Protein AF-A0A969GDZ3-F1 (afdb_monomer)

Radius of gyration: 15.47 Å; Cα contacts (8 Å, |Δi|>4): 124; chains: 1; bounding box: 31×36×51 Å

Structure (mmCIF, N/CA/C/O backbone):
data_AF-A0A969GDZ3-F1
#
_entry.id   AF-A0A969GDZ3-F1
#
loop_
_atom_site.group_PDB
_atom_site.id
_atom_site.type_symbol
_atom_site.label_atom_id
_atom_site.label_alt_id
_atom_site.label_comp_id
_atom_site.label_asym_id
_atom_site.label_entity_id
_atom_site.label_seq_id
_atom_site.pdbx_PDB_ins_code
_atom_site.Cartn_x
_atom_site.Cartn_y
_atom_site.Cartn_z
_atom_site.occupancy
_atom_site.B_iso_or_equiv
_atom_site.auth_seq_id
_atom_site.auth_comp_id
_atom_site.auth_asym_id
_atom_site.auth_atom_id
_atom_site.pdbx_PDB_model_num
ATOM 1 N N . MET A 1 1 ? 4.540 22.824 1.347 1.00 36.75 1 MET A N 1
ATOM 2 C CA . MET A 1 1 ? 3.852 21.680 0.710 1.00 36.75 1 MET A CA 1
ATOM 3 C C . MET A 1 1 ? 4.110 20.462 1.583 1.00 36.75 1 MET A C 1
ATOM 5 O O . MET A 1 1 ? 5.051 19.730 1.317 1.00 36.75 1 MET A O 1
ATOM 9 N N . SER A 1 2 ? 3.352 20.321 2.676 1.00 33.53 2 SER A N 1
ATOM 10 C CA . SER A 1 2 ? 3.356 19.092 3.480 1.00 33.53 2 SER A CA 1
ATOM 11 C C . SER A 1 2 ? 2.647 18.042 2.628 1.00 33.53 2 SER A C 1
ATOM 13 O O . SER A 1 2 ? 1.473 18.196 2.288 1.00 33.53 2 SER A O 1
ATOM 15 N N . ARG A 1 3 ? 3.418 17.085 2.109 1.00 42.03 3 ARG A N 1
ATOM 16 C CA . ARG A 1 3 ? 2.861 15.920 1.429 1.00 42.03 3 ARG A CA 1
ATOM 17 C C . ARG A 1 3 ? 2.648 14.895 2.525 1.00 42.03 3 ARG A C 1
ATOM 19 O O . ARG A 1 3 ? 3.624 14.388 3.069 1.00 42.03 3 ARG A O 1
ATOM 26 N N . ASN A 1 4 ? 1.383 14.655 2.852 1.00 40.38 4 ASN A N 1
ATOM 27 C CA . ASN A 1 4 ? 0.935 13.611 3.764 1.00 40.38 4 ASN A CA 1
ATOM 28 C C . ASN A 1 4 ? 1.314 12.241 3.184 1.00 40.38 4 ASN A C 1
ATOM 30 O O . ASN A 1 4 ? 0.506 11.565 2.554 1.00 40.38 4 ASN A O 1
ATOM 34 N N . GLY A 1 5 ? 2.577 11.854 3.331 1.00 44.28 5 GLY A N 1
ATOM 35 C CA . GLY A 1 5 ? 3.066 10.559 2.897 1.00 44.28 5 GLY A CA 1
ATOM 36 C C . GLY A 1 5 ? 2.636 9.498 3.893 1.00 44.28 5 GLY A C 1
ATOM 37 O O . GLY A 1 5 ? 3.384 9.162 4.804 1.00 44.28 5 GLY A O 1
ATOM 38 N N . VAL A 1 6 ? 1.422 8.974 3.742 1.00 51.34 6 VAL A N 1
ATOM 39 C CA . VAL A 1 6 ? 1.002 7.776 4.472 1.00 51.34 6 VAL A CA 1
ATOM 40 C C . VAL A 1 6 ? 1.791 6.588 3.929 1.00 51.34 6 VAL A C 1
ATOM 42 O O . VAL A 1 6 ? 1.419 5.987 2.922 1.00 51.34 6 VAL A O 1
ATOM 45 N N . PHE A 1 7 ? 2.874 6.235 4.613 1.00 51.66 7 PHE A N 1
ATOM 46 C CA . PHE A 1 7 ? 3.711 5.091 4.263 1.00 51.66 7 PHE A CA 1
ATOM 47 C C . PHE A 1 7 ? 3.057 3.763 4.650 1.00 51.66 7 PHE A C 1
ATOM 49 O O . PHE A 1 7 ? 3.423 3.131 5.635 1.00 51.66 7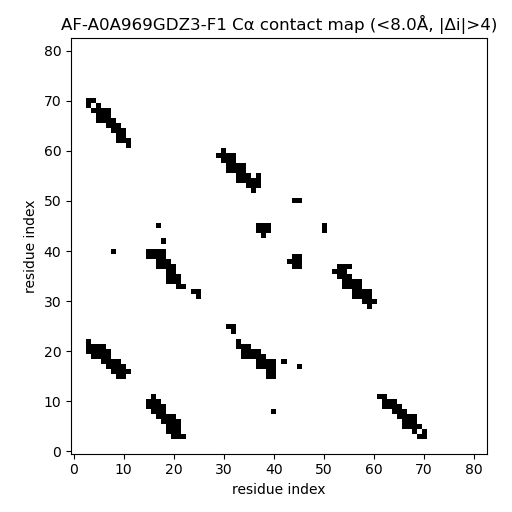 PHE A O 1
ATOM 56 N N . CYS A 1 8 ? 2.114 3.310 3.831 1.00 53.62 8 CYS A N 1
ATOM 57 C CA . CYS A 1 8 ? 1.446 2.028 4.018 1.00 53.62 8 CYS A CA 1
ATOM 58 C C . CYS A 1 8 ? 2.406 0.865 3.749 1.00 53.62 8 CYS A C 1
ATOM 60 O O . CYS A 1 8 ? 2.836 0.691 2.611 1.00 53.62 8 CYS A O 1
ATOM 62 N N . ASN A 1 9 ? 2.696 0.053 4.768 1.00 52.12 9 ASN A N 1
ATOM 63 C CA . ASN A 1 9 ? 3.510 -1.149 4.629 1.00 52.12 9 ASN A CA 1
ATOM 64 C C . ASN A 1 9 ? 2.705 -2.359 4.111 1.00 52.12 9 ASN A C 1
ATOM 66 O O . ASN A 1 9 ? 2.017 -3.019 4.884 1.00 52.12 9 ASN A O 1
ATOM 70 N N . PHE A 1 10 ? 2.825 -2.702 2.825 1.00 56.66 10 PHE A N 1
ATOM 71 C CA . PHE A 1 10 ? 2.169 -3.892 2.260 1.00 56.66 10 PHE A CA 1
ATOM 72 C C . PHE A 1 10 ? 3.109 -5.095 2.261 1.00 56.66 10 PHE A C 1
ATOM 74 O O . PHE A 1 10 ? 4.150 -5.069 1.607 1.00 56.66 10 PHE A O 1
ATOM 81 N N . THR A 1 11 ? 2.730 -6.169 2.958 1.00 51.97 11 THR A N 1
ATOM 82 C CA . THR A 1 11 ? 3.480 -7.433 2.957 1.00 51.97 11 THR A CA 1
ATOM 83 C C . THR A 1 11 ? 2.814 -8.414 1.989 1.00 51.97 11 THR A C 1
ATOM 85 O O . THR A 1 11 ? 1.857 -9.083 2.360 1.00 51.97 11 THR A O 1
ATOM 88 N N . SER A 1 12 ? 3.290 -8.509 0.741 1.00 51.12 12 SER A N 1
ATOM 89 C CA . SER A 1 12 ? 2.794 -9.521 -0.221 1.00 51.12 12 SER A CA 1
ATOM 90 C C . SER A 1 12 ? 3.441 -10.904 -0.025 1.00 51.12 12 SER A C 1
ATOM 92 O O . SER A 1 12 ? 2.971 -11.906 -0.561 1.00 51.12 12 SER A O 1
ATOM 94 N N . SER A 1 13 ? 4.527 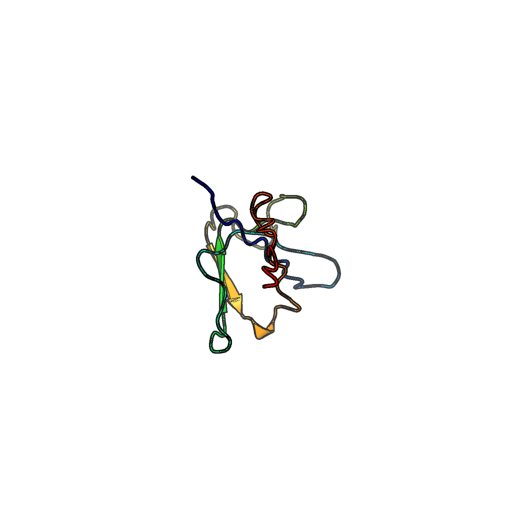-10.956 0.753 1.00 52.00 13 SER A N 1
ATOM 95 C CA . SER A 1 13 ? 5.335 -12.125 1.117 1.00 52.00 13 SER A CA 1
ATOM 96 C C . SER A 1 13 ? 6.097 -11.781 2.406 1.00 52.00 13 SER A C 1
ATOM 98 O O . SER A 1 13 ? 6.482 -10.619 2.545 1.00 52.00 13 SER A O 1
ATOM 100 N N . PRO A 1 14 ? 6.353 -12.722 3.342 1.00 52.75 14 PRO A N 1
ATOM 101 C CA . PRO A 1 14 ? 6.820 -12.451 4.716 1.00 52.75 14 PRO A CA 1
ATOM 102 C C . PRO A 1 14 ? 8.123 -11.638 4.883 1.00 52.75 14 PRO A C 1
ATOM 104 O O . PRO A 1 14 ? 8.551 -11.415 6.011 1.00 52.75 14 PRO A O 1
ATOM 107 N N . LYS A 1 15 ? 8.778 -11.200 3.800 1.00 54.69 15 LYS A N 1
ATOM 108 C CA . LYS A 1 15 ? 10.035 -10.437 3.826 1.00 54.69 15 LYS A CA 1
ATOM 109 C C . LYS A 1 15 ? 10.047 -9.131 3.023 1.00 54.69 15 LYS A C 1
ATOM 111 O O . LYS A 1 15 ? 11.083 -8.474 3.029 1.00 54.69 15 LYS A O 1
ATOM 116 N N . GLN A 1 16 ? 8.978 -8.749 2.315 1.00 66.00 16 GLN A N 1
ATOM 117 C CA . GLN A 1 16 ? 9.004 -7.533 1.487 1.00 66.00 16 GLN A CA 1
ATOM 118 C C . GLN A 1 16 ? 7.853 -6.588 1.801 1.00 66.00 16 GLN A C 1
ATOM 120 O O . GLN A 1 16 ? 6.689 -6.898 1.573 1.00 66.00 16 GLN A O 1
ATOM 125 N N . SER A 1 17 ? 8.254 -5.425 2.298 1.00 77.00 17 SER A N 1
ATOM 126 C CA . SER A 1 17 ? 7.424 -4.295 2.670 1.00 77.00 17 SER A CA 1
ATOM 127 C C . SER A 1 17 ? 7.483 -3.236 1.579 1.00 77.00 17 SER A C 1
ATOM 129 O O . SER A 1 17 ? 8.572 -2.761 1.243 1.00 77.00 17 SER A O 1
ATOM 131 N N . VAL A 1 18 ? 6.328 -2.870 1.031 1.00 84.62 18 VAL A N 1
ATOM 132 C CA . VAL A 1 18 ? 6.187 -1.720 0.127 1.00 84.62 18 VAL A CA 1
ATOM 133 C C . VAL A 1 18 ? 5.836 -0.492 0.948 1.00 84.62 18 VAL A C 1
ATOM 135 O O . VAL A 1 18 ? 5.079 -0.631 1.887 1.00 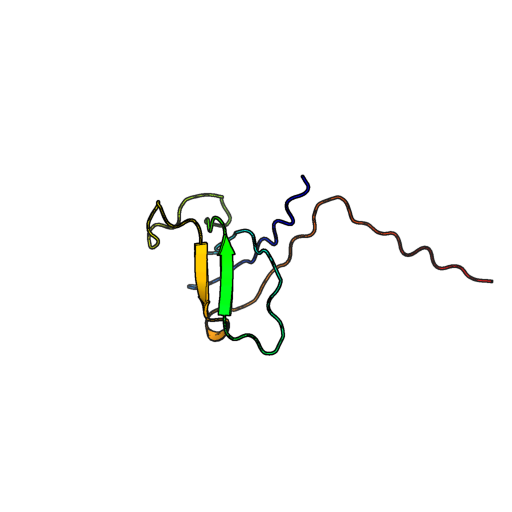84.62 18 VAL A O 1
ATOM 138 N N . ALA A 1 19 ? 6.347 0.679 0.600 1.00 85.88 19 ALA A N 1
ATOM 139 C CA . ALA A 1 19 ? 5.992 1.962 1.180 1.00 85.88 19 ALA A CA 1
ATOM 140 C C . ALA A 1 19 ? 5.683 2.948 0.044 1.00 85.88 19 ALA A C 1
ATOM 142 O O . ALA A 1 19 ? 6.279 2.873 -1.029 1.00 85.88 19 ALA A O 1
ATOM 143 N N . GLY A 1 20 ? 4.759 3.875 0.254 1.00 87.06 20 GLY A N 1
ATOM 144 C CA . GLY A 1 20 ? 4.393 4.872 -0.750 1.00 87.06 20 GLY A CA 1
ATOM 145 C C . GLY A 1 20 ? 3.558 5.975 -0.130 1.00 87.06 20 GLY A C 1
ATOM 146 O O . GLY A 1 20 ? 3.462 6.050 1.086 1.00 87.06 20 GLY A O 1
ATOM 147 N N . GLU A 1 21 ? 2.977 6.829 -0.957 1.00 86.75 21 GLU A N 1
ATOM 148 C CA . GLU A 1 21 ? 2.083 7.901 -0.518 1.00 86.75 21 GLU A CA 1
ATOM 149 C C . GLU A 1 21 ? 0.643 7.537 -0.902 1.00 86.75 21 GLU A C 1
ATOM 151 O O . GLU A 1 21 ? 0.422 6.881 -1.922 1.00 86.75 21 GLU A O 1
ATOM 156 N N . VAL A 1 22 ? -0.346 7.957 -0.112 1.00 86.50 22 VAL A N 1
ATOM 157 C CA . VAL A 1 22 ? -1.765 7.828 -0.480 1.00 86.50 22 VAL A CA 1
ATOM 158 C C . VAL A 1 22 ? -2.443 9.186 -0.348 1.00 86.50 22 VAL A C 1
ATOM 160 O O . VAL A 1 22 ? -2.158 9.930 0.587 1.00 86.50 22 VAL A O 1
ATOM 163 N N . ASP A 1 23 ? -3.326 9.510 -1.290 1.00 85.12 23 ASP A N 1
ATOM 164 C CA . ASP A 1 23 ? -4.074 10.774 -1.257 1.00 85.12 23 ASP A CA 1
ATOM 165 C C . ASP A 1 23 ? -5.155 10.751 -0.155 1.00 85.12 23 ASP A C 1
ATOM 167 O O . ASP A 1 23 ? -5.352 11.733 0.559 1.00 85.12 23 ASP A O 1
ATOM 171 N N . GLU A 1 24 ? -5.841 9.615 0.002 1.00 84.38 24 GLU A N 1
ATOM 172 C CA . GLU A 1 24 ? -6.890 9.381 1.001 1.00 84.38 24 GLU A CA 1
ATOM 173 C C . GLU A 1 24 ? -6.729 7.969 1.581 1.00 84.38 24 GLU A C 1
ATOM 175 O O . GLU A 1 24 ? -6.417 7.016 0.859 1.00 84.38 24 GLU A O 1
ATOM 180 N N . LEU A 1 25 ? -6.929 7.828 2.894 1.00 85.44 25 LEU A N 1
ATOM 181 C CA . LEU A 1 25 ? -6.947 6.518 3.543 1.00 85.44 25 LEU A CA 1
ATOM 182 C C . LEU A 1 25 ? -8.199 5.732 3.119 1.00 85.44 25 LEU A C 1
ATOM 184 O O . LEU A 1 25 ? -9.285 6.312 3.066 1.00 85.44 25 LEU A O 1
ATOM 188 N N . PRO A 1 26 ? -8.083 4.415 2.874 1.00 87.12 26 PRO A N 1
ATOM 189 C CA . PRO A 1 26 ? -9.229 3.598 2.504 1.00 87.12 26 PRO A CA 1
ATOM 190 C C . PRO A 1 26 ? -10.258 3.563 3.637 1.00 87.12 26 PRO A C 1
ATOM 192 O O . PRO A 1 26 ? -9.922 3.406 4.814 1.00 87.12 26 PRO A O 1
ATOM 195 N N . LYS A 1 27 ? -11.532 3.677 3.270 1.00 90.00 27 LYS A N 1
ATOM 196 C CA . LYS A 1 27 ? -12.672 3.518 4.175 1.00 90.00 27 LYS A CA 1
ATOM 197 C C . LYS A 1 27 ? -12.976 2.038 4.366 1.00 90.00 27 LYS A C 1
ATOM 199 O O . LYS A 1 27 ? -12.592 1.193 3.565 1.00 90.00 27 LYS A O 1
ATOM 204 N N . ALA A 1 28 ? -13.754 1.722 5.400 1.00 86.75 28 ALA A N 1
ATOM 205 C CA . ALA A 1 28 ? -14.159 0.345 5.698 1.00 86.75 28 ALA A CA 1
ATOM 206 C C . ALA A 1 28 ? -14.941 -0.343 4.557 1.00 86.75 28 ALA A C 1
ATOM 208 O O . ALA A 1 28 ? -15.030 -1.566 4.527 1.00 86.75 28 ALA A O 1
ATOM 209 N N . THR A 1 29 ? -15.523 0.431 3.637 1.00 92.62 29 THR A N 1
ATOM 210 C CA . THR A 1 29 ? -16.261 -0.068 2.466 1.00 92.62 29 THR A CA 1
ATOM 211 C C . THR A 1 29 ? -15.392 -0.257 1.227 1.00 92.62 29 THR A C 1
ATOM 213 O O . THR A 1 29 ? -15.857 -0.830 0.240 1.00 92.62 29 THR A O 1
ATOM 216 N N . ASP A 1 30 ? -14.162 0.253 1.243 1.00 92.12 30 ASP A N 1
ATOM 217 C CA . ASP A 1 30 ? -13.281 0.192 0.088 1.00 92.12 30 ASP A CA 1
ATOM 218 C C . ASP A 1 30 ? -12.647 -1.195 -0.009 1.00 92.12 30 ASP A C 1
ATOM 220 O O . ASP A 1 30 ? -12.349 -1.849 0.987 1.00 92.12 30 ASP A O 1
ATOM 224 N N . ASN A 1 31 ? -12.437 -1.659 -1.240 1.00 93.94 31 ASN A N 1
ATOM 225 C CA . ASN A 1 31 ? -11.826 -2.966 -1.517 1.00 93.94 31 ASN A CA 1
ATOM 226 C C . ASN A 1 31 ? -10.406 -2.843 -2.084 1.00 93.94 31 ASN A C 1
ATOM 228 O O . ASN A 1 31 ? -9.722 -3.848 -2.299 1.00 93.94 31 ASN A O 1
ATOM 232 N N . ILE A 1 32 ? -9.967 -1.613 -2.343 1.00 93.12 32 ILE A N 1
ATOM 233 C CA . ILE A 1 32 ? -8.692 -1.292 -2.970 1.00 93.12 32 ILE A CA 1
ATOM 234 C C . ILE A 1 32 ? -8.036 -0.105 -2.271 1.00 93.12 32 ILE A C 1
ATOM 236 O O . ILE A 1 32 ? -8.707 0.713 -1.649 1.00 93.12 32 ILE A O 1
ATOM 240 N N . ILE A 1 33 ? -6.724 -0.001 -2.429 1.00 89.56 33 ILE A N 1
ATOM 241 C CA . ILE A 1 33 ? -5.924 1.154 -2.033 1.00 89.56 33 ILE A CA 1
ATOM 242 C C . ILE A 1 33 ? -5.077 1.601 -3.220 1.00 89.56 33 ILE A C 1
ATOM 244 O O . ILE A 1 33 ? -4.509 0.773 -3.937 1.00 89.56 33 ILE A O 1
ATOM 248 N N . VAL A 1 34 ? -5.019 2.913 -3.440 1.00 91.56 34 VAL A N 1
ATOM 249 C CA . VAL A 1 34 ? -4.203 3.527 -4.488 1.00 91.56 34 VAL A CA 1
ATOM 250 C C . VAL A 1 34 ? -2.962 4.113 -3.838 1.00 91.56 34 VAL A C 1
ATOM 252 O O . VAL A 1 34 ? -3.062 4.960 -2.956 1.00 91.56 34 VAL A O 1
ATOM 255 N N . VAL A 1 35 ? -1.799 3.655 -4.283 1.00 90.56 35 VAL A N 1
ATOM 256 C CA . VAL A 1 35 ? -0.496 4.044 -3.746 1.00 90.56 35 VAL A CA 1
ATOM 257 C C . VAL A 1 35 ? 0.288 4.765 -4.827 1.00 90.56 35 VAL A C 1
ATOM 259 O O . VAL A 1 35 ? 0.370 4.305 -5.966 1.00 90.56 35 VAL A O 1
ATOM 262 N N . ILE A 1 36 ? 0.870 5.896 -4.461 1.00 91.00 36 ILE A N 1
ATOM 263 C CA . ILE A 1 36 ? 1.656 6.774 -5.319 1.00 91.00 36 ILE A CA 1
ATOM 264 C C . ILE A 1 36 ? 3.129 6.584 -4.980 1.00 91.00 36 ILE A C 1
ATOM 266 O O . ILE A 1 36 ? 3.498 6.508 -3.806 1.00 91.00 36 ILE A O 1
ATOM 270 N N . ASN A 1 37 ? 3.968 6.515 -6.014 1.00 90.12 37 ASN A N 1
ATOM 271 C CA . ASN A 1 37 ? 5.411 6.296 -5.897 1.00 90.12 37 ASN A CA 1
ATOM 272 C C . ASN A 1 37 ? 5.755 5.096 -4.990 1.00 90.12 37 ASN A C 1
ATOM 274 O O . ASN A 1 37 ? 6.461 5.278 -3.991 1.00 90.12 37 ASN A O 1
ATOM 278 N N . PRO A 1 38 ? 5.240 3.884 -5.279 1.00 89.31 38 PRO A N 1
ATOM 279 C CA . PRO A 1 38 ? 5.483 2.719 -4.440 1.00 89.31 38 PRO A CA 1
ATOM 280 C C . PRO A 1 38 ? 6.945 2.270 -4.533 1.00 89.31 38 PRO A C 1
ATOM 282 O O . PRO A 1 38 ? 7.490 2.077 -5.617 1.00 89.31 38 PRO A O 1
ATOM 285 N N . ARG A 1 39 ? 7.579 2.081 -3.378 1.00 88.19 39 ARG A N 1
ATOM 286 C CA . ARG A 1 39 ? 8.992 1.704 -3.221 1.00 88.19 39 ARG A CA 1
ATOM 287 C C . ARG A 1 39 ? 9.095 0.597 -2.184 1.00 88.19 39 ARG A C 1
ATOM 289 O O . ARG A 1 39 ? 8.154 0.359 -1.436 1.00 88.19 39 ARG A O 1
ATOM 296 N N . THR A 1 40 ? 10.223 -0.086 -2.075 1.00 86.38 40 THR A N 1
ATOM 297 C CA . THR A 1 40 ? 10.485 -0.899 -0.881 1.00 86.38 40 THR A CA 1
ATOM 298 C C . THR A 1 40 ? 10.576 0.003 0.354 1.00 86.38 40 THR A C 1
ATOM 300 O O . THR A 1 40 ? 10.821 1.205 0.238 1.00 86.38 40 THR A O 1
ATOM 303 N N . LYS A 1 41 ? 10.443 -0.565 1.558 1.00 78.38 41 LYS A N 1
ATOM 304 C CA . LYS A 1 41 ? 10.684 0.166 2.818 1.00 78.38 41 LYS A CA 1
ATOM 305 C C . LYS A 1 41 ? 12.064 0.847 2.867 1.00 78.38 41 LYS A C 1
ATOM 307 O O . LYS A 1 41 ? 12.187 1.922 3.440 1.00 78.38 41 LYS A O 1
ATOM 312 N N . ASP A 1 42 ? 13.066 0.267 2.205 1.00 81.06 42 ASP A N 1
ATOM 313 C CA . ASP A 1 42 ? 14.418 0.836 2.083 1.00 81.06 42 ASP A CA 1
ATOM 314 C C . ASP A 1 42 ? 14.532 1.919 0.988 1.00 81.06 42 ASP A C 1
ATOM 316 O O . ASP A 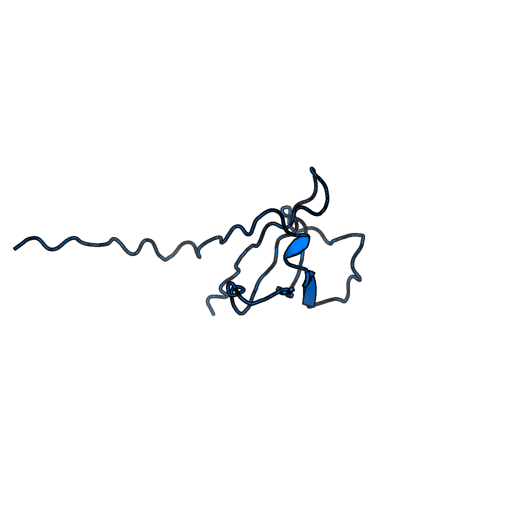1 42 ? 15.620 2.425 0.719 1.00 81.06 42 ASP A O 1
ATOM 320 N N . GLY A 1 43 ? 13.429 2.249 0.310 1.00 83.31 43 GLY A N 1
ATOM 321 C CA . GLY A 1 43 ? 13.357 3.276 -0.726 1.00 83.31 43 GLY A CA 1
ATOM 322 C C . GLY A 1 43 ? 13.811 2.838 -2.120 1.00 83.31 43 GLY A C 1
ATOM 323 O O . GLY A 1 43 ? 14.001 3.704 -2.969 1.00 83.31 43 GLY A O 1
ATOM 324 N N . LYS A 1 44 ? 13.983 1.534 -2.371 1.00 86.75 44 LYS A N 1
ATOM 325 C CA . LYS A 1 44 ? 14.370 0.992 -3.688 1.00 86.75 44 LYS A CA 1
ATOM 326 C C . LYS A 1 44 ? 13.150 0.725 -4.566 1.00 86.75 44 LYS A C 1
ATOM 328 O O . LYS A 1 44 ? 12.052 0.518 -4.057 1.00 86.75 44 LYS A O 1
ATOM 333 N N . ASP A 1 45 ? 13.362 0.637 -5.871 1.00 86.31 45 ASP A N 1
ATOM 334 C CA . ASP A 1 45 ? 12.309 0.261 -6.814 1.00 86.31 45 ASP A CA 1
ATOM 335 C C . ASP A 1 45 ? 11.809 -1.173 -6.585 1.00 86.31 45 ASP A C 1
ATOM 337 O O . ASP A 1 45 ? 12.547 -2.077 -6.170 1.00 86.31 45 ASP A O 1
ATOM 341 N N . LEU A 1 46 ? 10.531 -1.391 -6.890 1.00 86.88 46 LEU A N 1
ATOM 342 C CA . LEU A 1 46 ? 9.907 -2.707 -6.851 1.00 86.88 46 LEU A CA 1
ATOM 343 C C . LEU A 1 46 ? 10.193 -3.448 -8.158 1.00 86.88 46 LEU A C 1
ATOM 345 O O . LEU A 1 46 ? 9.618 -3.135 -9.188 1.00 86.88 46 LEU A O 1
ATOM 349 N N . HIS A 1 47 ? 11.034 -4.480 -8.102 1.00 87.25 47 HIS A N 1
ATOM 350 C CA . HIS A 1 47 ? 11.458 -5.270 -9.271 1.00 87.25 47 HIS A CA 1
ATOM 351 C C . HIS A 1 47 ? 10.325 -5.954 -10.065 1.00 87.25 47 HIS A C 1
ATOM 353 O O . HIS A 1 47 ? 10.564 -6.452 -11.160 1.00 87.25 47 HIS A O 1
ATOM 359 N N . TYR A 1 48 ? 9.119 -6.038 -9.501 1.00 86.00 48 TYR A N 1
ATOM 360 C CA . TYR A 1 48 ? 7.939 -6.653 -10.118 1.00 86.00 48 TYR A CA 1
ATOM 361 C C . TYR A 1 48 ? 6.904 -5.626 -10.607 1.00 86.00 48 TYR A C 1
ATOM 363 O O . TYR A 1 48 ? 5.816 -6.012 -11.034 1.00 86.00 48 TYR A O 1
ATOM 371 N N . ILE A 1 49 ? 7.213 -4.331 -10.515 1.00 88.31 49 ILE A N 1
ATOM 372 C CA . ILE A 1 49 ? 6.389 -3.235 -11.027 1.00 88.31 49 ILE A CA 1
ATOM 373 C C . ILE A 1 49 ? 7.190 -2.507 -12.101 1.00 88.31 49 ILE A C 1
ATOM 375 O O . ILE A 1 49 ? 8.411 -2.407 -12.019 1.00 88.31 49 ILE A O 1
ATOM 379 N N . ASP A 1 50 ? 6.497 -2.015 -13.122 1.00 90.31 50 ASP A N 1
ATOM 380 C CA . ASP A 1 50 ? 7.113 -1.195 -14.157 1.00 90.31 50 ASP A CA 1
ATOM 381 C C . ASP A 1 50 ? 7.721 0.085 -13.554 1.00 90.31 50 ASP A C 1
ATOM 383 O O . ASP A 1 50 ? 7.066 0.782 -12.778 1.00 90.31 50 ASP A O 1
ATOM 387 N N . HIS A 1 51 ? 8.957 0.420 -13.932 1.00 85.69 51 HIS A N 1
ATOM 388 C CA . HIS A 1 51 ? 9.669 1.596 -13.416 1.00 85.69 51 HIS A CA 1
ATOM 389 C C . HIS A 1 51 ? 8.986 2.932 -13.756 1.00 85.69 51 HIS A C 1
ATOM 391 O O . HIS A 1 51 ? 9.235 3.938 -13.097 1.00 85.69 51 HIS A O 1
ATOM 397 N N . SER A 1 52 ? 8.131 2.964 -14.780 1.00 88.94 52 SER A N 1
ATOM 398 C CA . SER A 1 52 ? 7.349 4.144 -15.161 1.00 88.94 52 SER A CA 1
ATOM 399 C C . SER A 1 52 ? 6.020 4.268 -14.405 1.00 88.94 52 SER A C 1
ATOM 401 O O . SER A 1 52 ? 5.329 5.283 -14.532 1.00 88.94 52 SER A O 1
ATOM 403 N N . ALA A 1 53 ? 5.641 3.264 -13.605 1.00 88.69 53 ALA A N 1
ATOM 404 C CA . ALA A 1 53 ? 4.379 3.264 -12.880 1.00 88.69 53 ALA A CA 1
ATOM 405 C C . ALA A 1 53 ? 4.403 4.260 -11.710 1.00 88.69 53 ALA A C 1
ATOM 407 O O . ALA A 1 53 ? 4.983 4.018 -10.655 1.00 88.69 53 ALA A O 1
ATOM 408 N N . VAL A 1 54 ? 3.697 5.378 -11.876 1.00 90.50 54 VAL A N 1
ATOM 409 C CA . VAL A 1 54 ? 3.569 6.414 -10.834 1.00 90.50 54 VAL A CA 1
ATOM 410 C C . VAL A 1 54 ? 2.524 6.039 -9.775 1.00 90.50 54 VAL A C 1
ATOM 412 O O . VAL A 1 54 ? 2.610 6.475 -8.626 1.00 90.50 54 VAL A O 1
ATOM 415 N N . LYS A 1 55 ? 1.524 5.230 -10.149 1.00 91.44 55 LYS A N 1
ATOM 416 C CA . LYS A 1 55 ? 0.434 4.789 -9.271 1.00 91.44 55 LYS A CA 1
ATOM 417 C C . LYS A 1 55 ? 0.207 3.292 -9.399 1.00 91.44 55 LYS A C 1
ATOM 419 O O . LYS A 1 55 ? 0.191 2.760 -10.507 1.00 91.44 55 LYS A O 1
ATOM 424 N N . VAL A 1 56 ? -0.034 2.637 -8.270 1.00 91.31 56 VAL A N 1
ATOM 425 C CA . VAL A 1 56 ? -0.364 1.213 -8.200 1.00 91.31 56 VAL A CA 1
ATOM 426 C C . VAL A 1 56 ? -1.613 1.027 -7.355 1.00 91.31 56 VAL A C 1
ATOM 428 O O . VAL A 1 56 ? -1.786 1.674 -6.325 1.00 91.31 56 VAL A O 1
ATOM 431 N N . ILE A 1 57 ? -2.498 0.147 -7.814 1.00 92.25 57 ILE A N 1
ATOM 432 C CA . ILE A 1 57 ? -3.750 -0.184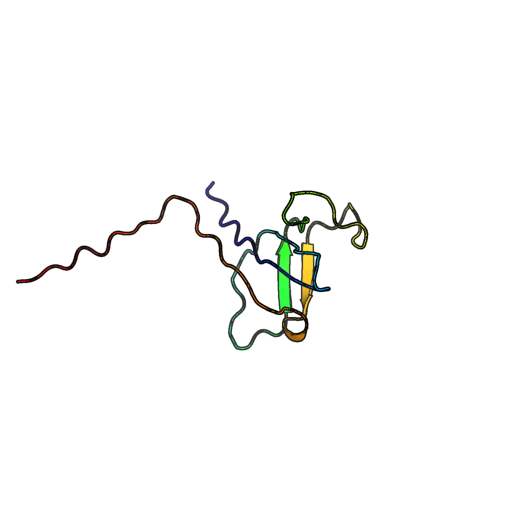 -7.136 1.00 92.25 57 ILE A CA 1
ATOM 433 C C . ILE A 1 57 ? -3.619 -1.594 -6.572 1.00 92.25 57 ILE A C 1
ATOM 435 O O . ILE A 1 57 ? -3.406 -2.544 -7.328 1.00 92.25 57 ILE A O 1
ATOM 439 N N . TRP A 1 58 ? -3.771 -1.738 -5.256 1.00 89.12 58 TRP A N 1
ATOM 440 C CA . TRP A 1 58 ? -3.737 -3.036 -4.584 1.00 89.12 58 TRP A CA 1
ATOM 441 C C . TRP A 1 58 ? -5.096 -3.419 -4.003 1.00 89.12 58 TRP A C 1
ATOM 443 O O . TRP A 1 58 ? -5.759 -2.576 -3.401 1.00 89.12 58 TRP A O 1
ATOM 453 N N . PRO A 1 59 ? -5.502 -4.698 -4.109 1.00 91.44 59 PRO A N 1
ATOM 454 C CA . PRO A 1 59 ? -6.643 -5.216 -3.365 1.00 91.44 59 PRO A CA 1
ATOM 455 C C . PRO A 1 59 ? -6.345 -5.241 -1.864 1.00 91.44 59 PRO A C 1
ATOM 457 O O . PRO A 1 59 ? -5.361 -5.856 -1.450 1.00 91.44 59 PRO A O 1
ATOM 460 N N . LEU A 1 60 ? -7.229 -4.663 -1.047 1.00 87.88 60 LEU A N 1
ATOM 461 C CA . LEU A 1 60 ? -7.077 -4.637 0.414 1.00 87.88 60 LEU A CA 1
ATOM 462 C C . LEU A 1 60 ? -7.079 -6.039 1.034 1.00 87.88 60 LEU A C 1
ATOM 464 O O . LEU A 1 60 ? -6.385 -6.277 2.013 1.00 87.88 60 LEU A O 1
ATOM 468 N N . VAL A 1 61 ? -7.754 -7.006 0.406 1.00 88.31 61 VAL A N 1
ATOM 469 C CA . VAL A 1 61 ? -7.752 -8.416 0.840 1.00 88.31 61 VAL A CA 1
ATOM 470 C C . VAL A 1 61 ? -6.358 -9.069 0.828 1.00 88.31 61 VAL A C 1
ATOM 472 O O . VAL A 1 61 ? -6.148 -10.086 1.480 1.00 88.31 61 VAL A O 1
ATOM 475 N N . LYS A 1 62 ? -5.390 -8.506 0.086 1.00 84.25 62 LYS A N 1
ATOM 476 C CA . LYS A 1 62 ? -3.995 -8.987 0.042 1.00 84.25 62 LYS A CA 1
ATOM 477 C C . LYS A 1 62 ? -3.065 -8.228 0.993 1.00 84.25 62 LYS A C 1
ATOM 479 O O . LYS A 1 62 ? -1.869 -8.505 1.018 1.00 84.25 62 LYS A O 1
ATOM 484 N N . VAL A 1 63 ? -3.591 -7.255 1.731 1.00 81.44 63 VAL A N 1
ATOM 485 C CA . VAL A 1 63 ? -2.830 -6.389 2.627 1.00 81.44 63 VAL A CA 1
ATOM 486 C C . VAL A 1 63 ? -2.970 -6.904 4.052 1.00 81.44 63 VAL A C 1
ATOM 488 O O . VAL A 1 63 ? -4.074 -6.950 4.582 1.00 81.44 63 VAL A O 1
ATOM 491 N N . SER A 1 64 ? -1.856 -7.269 4.688 1.00 82.81 64 SER A N 1
ATOM 492 C CA . SER A 1 64 ? -1.874 -7.735 6.082 1.00 82.81 64 SER A CA 1
ATOM 493 C C . SER A 1 64 ? -2.277 -6.631 7.061 1.00 82.81 64 SER A C 1
ATOM 495 O O . SER A 1 64 ? -3.102 -6.851 7.941 1.00 82.81 64 SER A O 1
ATOM 497 N N . PHE A 1 65 ? -1.679 -5.448 6.924 1.00 80.88 65 PHE A N 1
ATOM 498 C CA . PHE A 1 65 ? -2.011 -4.256 7.697 1.00 80.88 65 PHE A CA 1
ATOM 499 C C . PHE A 1 65 ? -1.562 -3.007 6.938 1.00 80.88 65 PHE A C 1
ATOM 501 O O . PHE A 1 65 ? -0.759 -3.091 6.011 1.00 80.88 65 PHE A O 1
ATOM 508 N N . ILE A 1 66 ? -2.082 -1.853 7.342 1.00 83.50 66 ILE A N 1
ATOM 509 C CA . ILE A 1 66 ? -1.656 -0.544 6.854 1.00 83.50 66 ILE A CA 1
ATOM 510 C C . ILE A 1 66 ? -1.059 0.206 8.041 1.00 83.50 66 ILE A C 1
ATOM 512 O O . ILE A 1 66 ? -1.736 0.434 9.040 1.00 83.50 66 ILE A O 1
ATOM 516 N N . GLU A 1 67 ? 0.216 0.562 7.935 1.00 79.00 67 GLU A N 1
ATOM 517 C CA . GLU A 1 67 ? 0.899 1.431 8.892 1.00 79.00 67 GLU A CA 1
ATOM 518 C C . GLU A 1 67 ? 0.759 2.879 8.408 1.00 79.00 67 G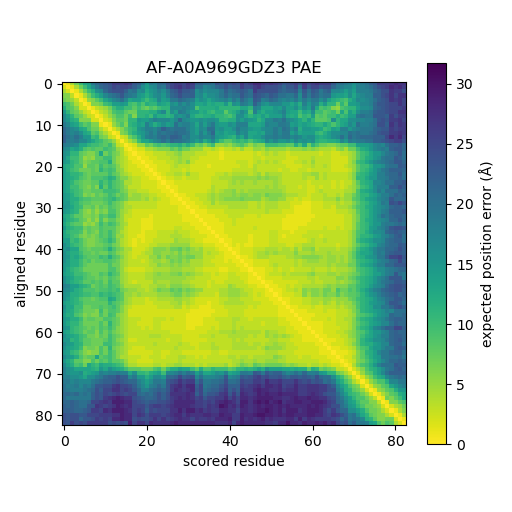LU A C 1
ATOM 520 O O . GLU A 1 67 ? 1.121 3.194 7.279 1.00 79.00 67 GLU A O 1
ATOM 525 N N . VAL A 1 68 ? 0.181 3.753 9.231 1.00 81.88 68 VAL A N 1
ATOM 526 C CA . VAL A 1 68 ? 0.062 5.184 8.926 1.00 81.88 68 VAL A CA 1
ATOM 527 C C . VAL A 1 68 ? 1.167 5.895 9.687 1.00 81.88 68 VAL A C 1
ATOM 529 O O . VAL A 1 68 ? 1.100 6.019 10.909 1.00 81.88 68 VAL A O 1
ATOM 532 N N . LEU A 1 69 ? 2.197 6.340 8.973 1.00 77.81 69 LEU A N 1
ATOM 533 C CA . LEU A 1 69 ? 3.221 7.198 9.556 1.00 77.81 69 LEU A CA 1
ATOM 534 C C . LEU A 1 69 ? 2.695 8.636 9.567 1.00 77.81 69 LEU A C 1
ATOM 536 O O . LEU A 1 69 ? 2.331 9.170 8.521 1.00 77.81 69 LEU A O 1
ATOM 540 N N . GLY A 1 70 ? 2.607 9.233 10.755 1.00 65.38 70 GLY A N 1
ATOM 541 C CA . GLY A 1 70 ? 2.298 10.654 10.889 1.00 65.38 70 GLY A CA 1
ATOM 542 C C . GLY A 1 70 ? 3.446 11.509 10.357 1.00 65.38 70 GLY A C 1
ATOM 543 O O . GLY A 1 70 ? 4.610 11.109 10.437 1.00 65.38 70 GLY A O 1
ATOM 544 N N . ASP A 1 71 ? 3.127 12.692 9.834 1.00 57.72 71 ASP A N 1
ATOM 545 C CA . ASP A 1 71 ? 4.140 13.726 9.621 1.00 57.72 71 ASP A CA 1
ATOM 546 C C . ASP A 1 71 ? 4.739 14.054 11.001 1.00 57.72 71 ASP A C 1
ATOM 548 O O . ASP A 1 71 ? 4.019 14.079 12.005 1.00 57.72 71 ASP A O 1
ATOM 552 N N . SER A 1 72 ? 6.047 14.281 11.100 1.00 50.84 72 SER A N 1
ATOM 553 C CA . SER A 1 72 ? 6.731 14.524 12.381 1.00 50.84 72 SER A CA 1
ATOM 554 C C . SER A 1 72 ? 6.385 15.891 13.011 1.00 50.84 72 SER A C 1
ATOM 556 O O . SER A 1 72 ? 7.243 16.516 13.629 1.00 50.84 72 SER A O 1
ATOM 558 N N . GLN A 1 73 ? 5.164 16.400 12.810 1.00 45.72 73 GLN A N 1
ATOM 559 C CA . GLN A 1 73 ? 4.701 17.724 13.236 1.00 45.72 73 GLN A CA 1
ATOM 560 C C . GLN A 1 73 ? 3.343 17.760 13.949 1.00 45.72 73 GLN A C 1
ATOM 562 O O . GLN A 1 73 ? 2.941 18.845 14.352 1.00 45.72 73 GLN A O 1
ATOM 567 N N . ASP A 1 74 ? 2.668 16.635 14.196 1.00 44.62 74 ASP A N 1
ATOM 568 C CA . ASP A 1 74 ? 1.400 16.649 14.944 1.00 44.62 74 ASP A CA 1
ATOM 569 C C . ASP A 1 74 ? 1.442 15.781 16.214 1.00 44.62 74 ASP A C 1
ATOM 571 O O . ASP A 1 74 ? 0.589 14.928 16.453 1.00 44.62 74 ASP A O 1
ATOM 575 N N . GLU A 1 75 ? 2.378 16.088 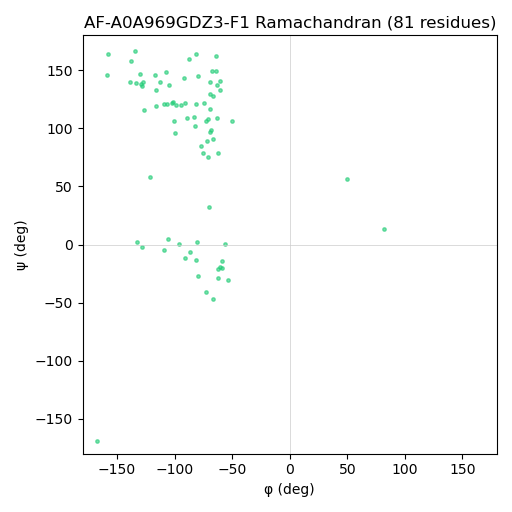17.119 1.00 43.62 75 GLU A N 1
ATOM 576 C CA . GLU A 1 75 ? 2.070 16.006 18.553 1.00 43.62 75 GLU A CA 1
ATOM 577 C C . GLU A 1 75 ? 1.108 17.154 18.904 1.00 43.62 75 GLU A C 1
ATOM 579 O O . GLU A 1 75 ? 1.478 18.162 19.508 1.00 43.62 75 GLU A O 1
ATOM 584 N N . LYS A 1 76 ? -0.170 17.029 18.528 1.00 42.31 76 LYS A N 1
ATOM 585 C CA . LYS A 1 76 ? -1.216 17.849 19.147 1.00 42.31 76 LYS A CA 1
ATOM 586 C C . LYS A 1 76 ? -1.422 17.337 20.567 1.00 42.31 76 LYS A C 1
ATOM 588 O O . LYS A 1 76 ? -2.229 16.447 20.822 1.00 42.31 76 LYS A O 1
ATOM 593 N N . ILE A 1 77 ? -0.650 17.912 21.486 1.00 57.56 77 ILE A N 1
ATOM 594 C CA . ILE A 1 77 ? -0.831 17.803 22.931 1.00 57.56 77 ILE A CA 1
ATOM 595 C C . ILE A 1 77 ? -2.297 18.141 23.233 1.00 57.56 77 ILE A C 1
ATOM 597 O O . ILE A 1 77 ? -2.720 19.294 23.157 1.00 57.56 77 ILE A O 1
ATOM 601 N N . ILE A 1 78 ? -3.089 17.122 23.559 1.00 57.53 78 ILE A N 1
ATOM 602 C CA . ILE A 1 78 ? -4.404 17.282 24.176 1.00 57.53 78 ILE A CA 1
ATOM 603 C C . ILE A 1 78 ? -4.194 17.866 25.577 1.00 57.53 78 ILE A C 1
ATOM 605 O O . ILE A 1 78 ? -3.978 17.151 26.553 1.00 57.53 78 ILE A O 1
ATOM 609 N N . GLY A 1 79 ? -4.205 19.196 25.672 1.00 56.38 79 GLY A N 1
ATOM 610 C CA . GLY A 1 79 ? -4.268 19.908 26.941 1.00 56.38 79 GLY A CA 1
ATOM 611 C C . GLY A 1 79 ? -5.635 19.676 27.571 1.00 56.38 79 GLY A C 1
ATOM 612 O O . GLY A 1 79 ? -6.614 20.313 27.191 1.00 56.38 79 GLY A O 1
ATOM 613 N N . PHE A 1 80 ? -5.719 18.734 28.508 1.00 54.94 80 PHE A N 1
ATOM 614 C CA . PHE A 1 80 ? -6.908 18.552 29.331 1.00 54.94 80 PHE A CA 1
ATOM 615 C C . PHE A 1 80 ? -7.125 19.816 30.171 1.00 54.94 80 PHE A C 1
ATOM 617 O O . PHE A 1 80 ? -6.371 20.076 31.107 1.00 54.94 80 PHE A O 1
ATOM 624 N N . VAL A 1 81 ? -8.157 20.596 29.851 1.00 55.50 81 VAL A N 1
ATOM 625 C CA . VAL A 1 81 ? -8.673 21.619 30.766 1.00 55.50 81 VAL A CA 1
ATOM 626 C C . VAL A 1 81 ? -9.448 20.889 31.862 1.00 55.50 81 VAL A C 1
ATOM 628 O O . VAL A 1 81 ? -10.377 20.137 31.568 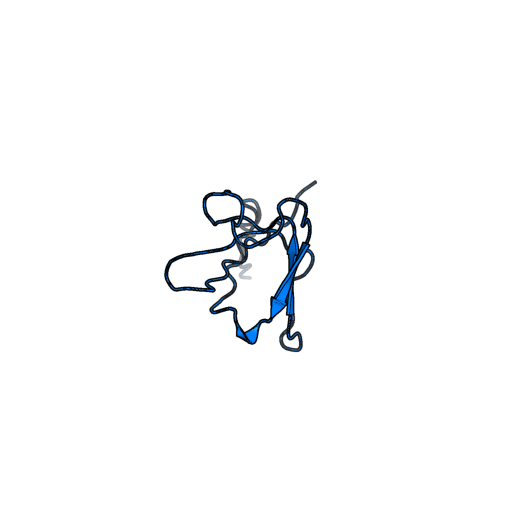1.00 55.50 81 VAL A O 1
ATOM 631 N N . ARG A 1 82 ? -9.049 21.074 33.122 1.00 72.25 82 ARG A N 1
ATOM 632 C CA . ARG A 1 82 ? -9.908 20.812 34.283 1.00 72.25 82 ARG A CA 1
ATOM 633 C C . ARG A 1 82 ? -10.318 22.174 34.839 1.00 72.25 82 ARG A C 1
ATOM 635 O O . ARG A 1 82 ? -9.429 22.966 35.148 1.00 72.25 82 ARG A O 1
ATOM 642 N N . GLU A 1 83 ? -11.623 22.434 34.888 1.00 61.09 83 GLU A N 1
ATOM 643 C CA . GLU A 1 83 ? -12.206 23.448 35.783 1.00 61.09 83 GLU A CA 1
ATOM 644 C C . GLU A 1 83 ? -12.112 22.983 37.241 1.00 61.09 83 GLU A C 1
ATOM 646 O O . GLU A 1 83 ? -12.201 21.750 37.475 1.00 61.09 83 GLU A O 1
#

Solvent-accessible surface area (backbone atoms only — not comparable to full-atom values): 5310 Å² total; per-residue (Å²): 134,87,72,70,50,35,38,38,40,36,45,85,48,104,83,49,43,32,24,26,26,32,94,68,83,72,53,96,86,52,62,51,44,61,31,34,60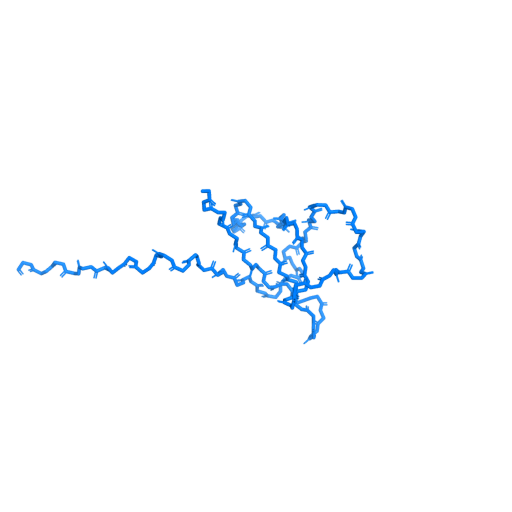,61,18,30,73,87,69,42,80,46,91,91,52,64,91,83,56,56,65,48,79,43,56,46,92,61,42,79,54,75,45,75,49,74,70,100,78,71,85,75,76,81,76,80,84,78,134

Foldseek 3Di:
DPQQQFFWFFPLDPPWTKGARFPDDDDPPDQKGKGAQIATPVRHHDPPDDPPDRIDIDGCVSGPGTHGDGDPPPPPPPPDDDD

pLDDT: mean 74.25, std 17.89, range [33.53, 93.94]

Sequence (83 aa):
MSRNGVFCNFTSSPKQSVAGEVDELPKATDNIIVVINPRTKDGKDLHYIDHSAVKVIWPLVKVSFIEVLGDSQDEKIIGFVRE

Secondary structure (DSSP, 8-state):
---------EEEETTEEEEEE-SSPPPTT-SEEEEEEEEETTS---TTS-TT-SEEEEEGGG-S----PPPTT----------

Mean predicted aligned error: 10.38 Å

Nearest PDB structures (foldseek):
  9dtr-assembly1_r  TM=6.264E-01  e=6.576E-02  Saccharomyces cerevisiae
  6n7x-assembly1_Q  TM=6.425E-01  e=1.417E-01  Saccharomyces cerevisiae S288C
  8i0p-assembly1_i  TM=6.239E-01  e=3.941E-01  Homo sapiens
  7abg-assembly1_a  TM=6.042E-01  e=1.096E+00  Homo sapiens